Protein AF-A0A0B7HDB7-F1 (afdb_monomer)

Mean predicted aligned error: 4.73 Å

Structure (mmCIF, N/CA/C/O backbone):
data_AF-A0A0B7HDB7-F1
#
_entry.id   AF-A0A0B7HDB7-F1
#
loop_
_atom_site.group_PDB
_atom_site.id
_atom_site.type_symbol
_atom_site.label_atom_id
_atom_site.label_alt_id
_atom_site.label_comp_id
_atom_site.label_asym_id
_atom_site.label_entity_id
_atom_site.label_seq_id
_atom_site.pdbx_PDB_ins_code
_atom_site.Cartn_x
_atom_site.Cartn_y
_atom_site.Cartn_z
_atom_site.occupancy
_atom_site.B_iso_or_equiv
_atom_site.auth_seq_id
_atom_site.auth_comp_id
_atom_site.auth_asym_id
_atom_site.auth_atom_id
_atom_site.pdbx_PDB_model_num
ATOM 1 N N . MET A 1 1 ? -2.833 -6.165 -3.690 1.00 85.31 1 MET A N 1
ATOM 2 C CA . MET A 1 1 ? -1.471 -6.340 -4.238 1.00 85.31 1 MET A CA 1
ATOM 3 C C . MET A 1 1 ? -1.232 -5.255 -5.277 1.00 85.31 1 MET A C 1
ATOM 5 O O . MET A 1 1 ? -2.095 -5.066 -6.126 1.00 85.31 1 MET A O 1
ATOM 9 N N . LEU A 1 2 ? -0.117 -4.531 -5.188 1.00 92.06 2 LEU A N 1
ATOM 10 C CA . LEU A 1 2 ? 0.313 -3.522 -6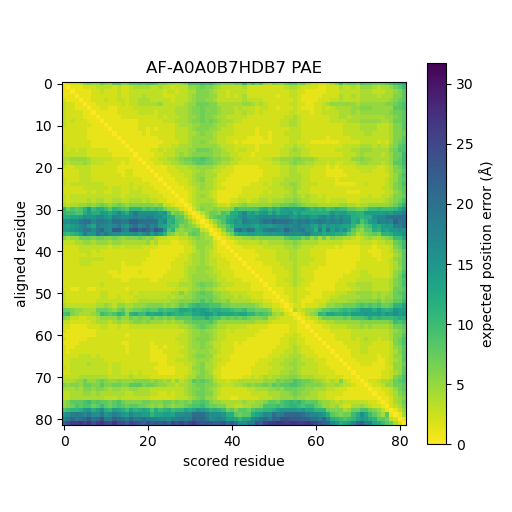.162 1.00 92.06 2 LEU A CA 1
ATOM 11 C C . LEU A 1 2 ? 1.565 -4.023 -6.875 1.00 92.06 2 LEU A C 1
ATOM 13 O O . LEU A 1 2 ? 2.424 -4.619 -6.234 1.00 92.06 2 LEU A O 1
ATOM 17 N N . LYS A 1 3 ? 1.672 -3.773 -8.179 1.00 94.25 3 LYS A N 1
ATOM 18 C CA . LYS A 1 3 ? 2.797 -4.211 -9.008 1.00 94.25 3 LYS A CA 1
ATOM 19 C C . LYS A 1 3 ? 3.366 -3.024 -9.774 1.00 94.25 3 LYS A C 1
ATOM 21 O O . LYS A 1 3 ? 2.632 -2.336 -10.478 1.00 94.25 3 LYS A O 1
ATOM 26 N N . LEU A 1 4 ? 4.666 -2.801 -9.630 1.00 94.12 4 LEU A N 1
ATOM 27 C CA . LEU A 1 4 ? 5.418 -1.717 -10.253 1.00 94.12 4 LEU A CA 1
ATOM 28 C C . LEU A 1 4 ? 6.517 -2.314 -11.136 1.00 94.12 4 LEU A C 1
ATOM 30 O O . LEU A 1 4 ? 7.227 -3.217 -10.703 1.00 94.12 4 LEU A O 1
ATOM 34 N N . LEU A 1 5 ? 6.690 -1.798 -12.352 1.00 95.00 5 LEU A N 1
ATOM 35 C CA . LEU A 1 5 ? 7.724 -2.257 -13.293 1.00 95.00 5 LEU A CA 1
ATOM 36 C C . LEU A 1 5 ? 9.020 -1.445 -13.132 1.00 95.00 5 LEU A C 1
ATOM 38 O O . LEU A 1 5 ? 9.547 -0.879 -14.086 1.00 95.00 5 LEU A O 1
ATOM 42 N N . GLN A 1 6 ? 9.471 -1.300 -11.888 1.00 94.12 6 GLN A N 1
ATOM 43 C CA . GLN A 1 6 ? 10.650 -0.522 -11.516 1.00 94.12 6 GLN A CA 1
ATOM 44 C C . GLN A 1 6 ? 11.188 -0.971 -10.157 1.00 94.12 6 GLN A C 1
ATOM 46 O O . GLN A 1 6 ? 10.484 -1.624 -9.381 1.00 94.12 6 GLN A O 1
ATOM 51 N N . PHE A 1 7 ? 12.420 -0.565 -9.845 1.00 95.50 7 PHE A N 1
ATOM 52 C CA . PHE A 1 7 ? 12.951 -0.655 -8.487 1.00 95.50 7 PHE A CA 1
ATOM 53 C C . PHE A 1 7 ? 12.150 0.248 -7.528 1.00 95.50 7 PHE A C 1
ATOM 55 O O . PHE A 1 7 ? 11.691 1.323 -7.938 1.00 95.50 7 PHE A O 1
ATOM 62 N N . PRO A 1 8 ? 11.986 -0.156 -6.255 1.00 94.81 8 PRO A N 1
ATOM 63 C CA . PRO A 1 8 ? 11.446 0.719 -5.236 1.00 94.81 8 PRO A CA 1
ATOM 64 C C . PRO A 1 8 ? 12.441 1.849 -4.991 1.00 94.81 8 PRO A C 1
ATOM 66 O O . PRO A 1 8 ? 13.658 1.649 -4.970 1.00 94.81 8 PRO A O 1
ATOM 69 N N . ASP A 1 9 ? 11.921 3.049 -4.779 1.00 95.25 9 ASP A N 1
ATOM 70 C CA . ASP A 1 9 ? 12.741 4.141 -4.286 1.00 95.25 9 ASP A CA 1
ATOM 71 C C . ASP A 1 9 ? 13.018 3.975 -2.779 1.00 95.25 9 ASP A C 1
ATOM 73 O O . ASP A 1 9 ? 12.599 3.013 -2.119 1.00 95.25 9 ASP A O 1
ATOM 77 N N . LYS A 1 10 ? 13.738 4.943 -2.207 1.00 96.75 10 LYS A N 1
ATOM 78 C CA . LYS A 1 10 ? 14.050 4.956 -0.772 1.00 96.75 10 LYS A CA 1
ATOM 79 C C . LYS A 1 10 ? 12.793 5.032 0.097 1.00 96.75 10 LYS A C 1
ATOM 81 O O . LYS A 1 10 ? 12.808 4.518 1.210 1.00 96.75 10 LYS A O 1
ATOM 86 N N . VAL A 1 11 ? 11.720 5.659 -0.388 1.00 95.12 11 VAL A N 1
ATOM 87 C CA . VAL A 1 11 ? 10.481 5.852 0.372 1.00 95.12 11 VAL A CA 1
ATOM 88 C C . VAL A 1 11 ? 9.703 4.543 0.456 1.00 95.12 11 VAL A C 1
ATOM 90 O O . VAL A 1 11 ? 9.310 4.146 1.551 1.00 95.12 11 VAL A O 1
ATOM 93 N N . LEU A 1 12 ? 9.533 3.847 -0.670 1.00 94.81 12 LEU A N 1
ATOM 94 C CA . LEU A 1 12 ? 8.910 2.526 -0.726 1.00 94.81 12 LEU A CA 1
ATOM 95 C C . LEU A 1 12 ? 9.719 1.498 0.066 1.00 94.81 12 LEU A C 1
ATOM 97 O O . LEU A 1 12 ? 9.146 0.752 0.854 1.00 94.81 12 LEU A O 1
ATOM 101 N N . SER A 1 13 ? 11.048 1.519 -0.067 1.00 96.12 13 SER A N 1
ATOM 102 C CA . SER A 1 13 ? 11.932 0.618 0.685 1.00 96.12 13 SER A CA 1
ATOM 103 C C . SER A 1 13 ? 11.848 0.855 2.195 1.00 96.12 13 SER A C 1
ATOM 105 O O . SER A 1 13 ? 11.778 -0.093 2.976 1.00 96.12 13 SER A O 1
ATOM 107 N N . TYR A 1 14 ? 11.816 2.119 2.625 1.00 97.44 14 TYR A N 1
ATOM 108 C CA . TYR A 1 14 ? 11.651 2.464 4.036 1.00 97.44 14 TYR A CA 1
ATOM 109 C C . TYR A 1 14 ? 10.275 2.057 4.574 1.00 97.44 14 TYR A C 1
ATOM 111 O O . TYR A 1 14 ? 10.170 1.554 5.689 1.00 97.44 14 TYR A O 1
ATOM 119 N N . TRP A 1 15 ? 9.217 2.226 3.778 1.00 97.44 15 TRP A N 1
ATOM 120 C CA . TRP A 1 15 ? 7.880 1.790 4.170 1.00 97.44 15 TRP A CA 1
ATOM 121 C C . TRP A 1 15 ? 7.782 0.269 4.306 1.00 97.44 15 TRP A C 1
ATOM 123 O O . TRP A 1 15 ? 7.250 -0.210 5.300 1.00 97.44 15 TRP A O 1
ATOM 133 N N . ALA A 1 16 ? 8.366 -0.483 3.373 1.00 96.12 16 ALA A N 1
ATOM 134 C CA . ALA A 1 16 ? 8.392 -1.943 3.413 1.00 96.12 16 ALA A CA 1
ATOM 135 C C . ALA A 1 16 ? 9.202 -2.527 4.582 1.00 96.12 16 ALA A C 1
ATOM 137 O O . ALA A 1 16 ? 8.942 -3.647 5.007 1.00 96.12 16 ALA A O 1
ATOM 138 N N . THR A 1 17 ? 10.185 -1.789 5.104 1.00 96.19 17 THR A N 1
ATOM 139 C CA . THR A 1 17 ? 11.061 -2.256 6.194 1.00 96.19 17 THR A CA 1
ATOM 140 C C . THR A 1 17 ? 10.623 -1.777 7.578 1.00 96.19 17 THR A C 1
ATOM 142 O O . THR A 1 17 ? 11.117 -2.281 8.585 1.00 96.19 17 THR A O 1
ATOM 145 N N . ASN A 1 18 ? 9.681 -0.831 7.657 1.00 96.88 18 ASN A N 1
ATOM 146 C CA . ASN A 1 18 ? 9.170 -0.301 8.916 1.00 96.88 18 ASN A CA 1
ATOM 147 C C . ASN A 1 18 ? 7.719 -0.738 9.152 1.00 96.88 18 ASN A C 1
ATOM 149 O O . ASN A 1 18 ? 6.777 -0.074 8.720 1.00 96.88 18 ASN A O 1
ATOM 153 N N . GLN A 1 19 ? 7.549 -1.811 9.927 1.00 92.56 19 GLN A N 1
ATOM 154 C CA . GLN A 1 19 ? 6.241 -2.396 10.252 1.00 92.56 19 GLN A CA 1
ATOM 155 C C . GLN A 1 19 ? 5.272 -1.451 10.982 1.00 92.56 19 GLN A C 1
ATOM 157 O O . GLN A 1 19 ? 4.072 -1.704 11.007 1.00 92.56 19 GLN A O 1
ATOM 162 N N . PHE A 1 20 ? 5.764 -0.370 11.592 1.00 94.94 20 PHE A N 1
ATOM 163 C CA . PHE A 1 20 ? 4.923 0.595 12.304 1.00 94.94 20 PHE A CA 1
ATOM 164 C C . PHE A 1 20 ? 4.531 1.788 11.430 1.00 94.94 20 PHE A C 1
ATOM 166 O O . PHE A 1 20 ? 3.646 2.561 11.804 1.00 94.94 20 PHE A O 1
ATOM 173 N N . LEU A 1 21 ? 5.176 1.957 10.272 1.00 97.94 21 LEU A N 1
ATOM 174 C CA . LEU A 1 21 ? 4.933 3.095 9.404 1.00 97.94 21 LEU A CA 1
ATOM 175 C C . LEU A 1 21 ? 3.661 2.884 8.584 1.00 97.94 21 LEU A C 1
ATOM 177 O O . LEU A 1 21 ? 3.578 2.001 7.730 1.00 97.94 21 LEU A O 1
ATOM 181 N N . LYS A 1 22 ? 2.693 3.771 8.802 1.00 97.75 22 LYS A N 1
ATOM 182 C CA . LYS A 1 22 ? 1.487 3.870 7.985 1.00 97.75 22 LYS A CA 1
ATOM 183 C C . LYS A 1 22 ? 1.668 4.897 6.869 1.00 97.75 22 LYS A C 1
ATOM 185 O O . LYS A 1 22 ? 2.317 5.930 7.060 1.00 97.75 22 LYS A O 1
ATOM 190 N N . LYS A 1 23 ? 1.070 4.629 5.711 1.00 97.62 23 LYS A N 1
ATOM 191 C CA . LYS A 1 23 ? 0.969 5.574 4.594 1.00 97.62 23 LYS A CA 1
ATOM 192 C C . LYS A 1 23 ? -0.459 5.668 4.086 1.00 97.62 23 LYS A C 1
ATOM 194 O O . LYS A 1 23 ? -1.241 4.726 4.177 1.00 97.62 23 LYS A O 1
ATOM 199 N N . GLU A 1 24 ? -0.752 6.814 3.500 1.00 97.69 24 GLU A N 1
ATOM 200 C CA . GLU A 1 24 ? -1.941 7.034 2.690 1.00 97.69 24 GLU A CA 1
ATOM 201 C C . GLU A 1 24 ? -1.518 7.207 1.235 1.00 97.69 24 GLU A C 1
ATOM 203 O O . GLU A 1 24 ? -0.372 7.574 0.949 1.00 97.69 24 GLU A O 1
ATOM 208 N N . GLY A 1 25 ? -2.431 6.950 0.309 1.00 95.75 25 GLY A N 1
ATOM 209 C CA . GLY A 1 25 ? -2.141 7.124 -1.103 1.00 95.75 25 GLY A CA 1
ATOM 210 C C . GLY A 1 25 ? -3.338 6.882 -2.003 1.00 95.75 25 GLY A C 1
ATOM 211 O O . GLY A 1 25 ? -4.435 6.546 -1.558 1.00 95.75 25 GLY A O 1
ATOM 212 N N . GLU A 1 26 ? -3.113 7.083 -3.297 1.00 95.06 26 GLU A N 1
ATOM 213 C CA . GLU A 1 26 ? -4.131 6.954 -4.332 1.00 95.06 26 GLU A CA 1
ATOM 214 C C . GLU A 1 26 ? -3.573 6.182 -5.529 1.00 95.06 26 GLU A C 1
ATOM 216 O O . GLU A 1 26 ? -2.473 6.449 -6.011 1.00 95.06 26 GLU A O 1
ATOM 221 N N . ILE A 1 27 ? -4.364 5.235 -6.024 1.00 93.12 27 ILE A N 1
ATOM 222 C CA . ILE A 1 27 ? -4.135 4.517 -7.273 1.00 93.12 27 ILE A CA 1
ATOM 223 C C . ILE A 1 27 ? -5.116 5.089 -8.294 1.00 93.12 27 ILE A C 1
ATOM 225 O O . ILE A 1 27 ? -6.336 4.999 -8.127 1.00 93.12 27 ILE A O 1
ATOM 229 N N . VAL A 1 28 ? -4.571 5.701 -9.344 1.00 91.12 28 VAL A N 1
ATOM 230 C CA . VAL A 1 28 ? -5.329 6.427 -10.370 1.00 91.12 28 VAL A CA 1
ATOM 231 C C . VAL A 1 28 ? -5.249 5.666 -11.688 1.00 91.12 28 VAL A C 1
ATOM 233 O O . VAL A 1 28 ? -4.180 5.575 -12.291 1.00 91.12 28 VAL A O 1
ATOM 236 N N . PHE A 1 29 ? -6.381 5.149 -12.162 1.00 89.12 29 PHE A N 1
ATOM 237 C CA . PHE A 1 29 ? -6.461 4.456 -13.446 1.00 89.12 29 PHE A CA 1
ATOM 238 C C . PHE A 1 29 ? -6.744 5.470 -14.547 1.00 89.12 29 PHE A C 1
ATOM 240 O O . PHE A 1 29 ? -7.849 6.002 -14.642 1.00 89.12 29 PHE A O 1
ATOM 247 N N . ARG A 1 30 ? -5.746 5.740 -15.388 1.00 86.94 30 ARG A N 1
ATOM 248 C CA . ARG A 1 30 ? -5.865 6.673 -16.512 1.00 86.94 30 ARG A CA 1
ATOM 249 C C . ARG A 1 30 ? -6.092 5.888 -17.803 1.00 86.94 30 ARG A C 1
ATOM 251 O O . ARG A 1 30 ? -5.277 5.044 -18.156 1.00 86.94 30 ARG A O 1
ATOM 258 N N . ASN A 1 31 ? -7.174 6.186 -18.517 1.00 82.69 31 ASN A N 1
ATOM 259 C CA . ASN A 1 31 ? -7.207 6.013 -19.970 1.00 82.69 31 ASN A CA 1
ATOM 260 C C . ASN A 1 31 ? -6.788 7.366 -20.576 1.00 82.69 31 ASN A C 1
ATOM 262 O O . ASN A 1 31 ? -6.851 8.362 -19.867 1.00 82.69 31 ASN A O 1
ATOM 266 N N . GLY A 1 32 ? -6.326 7.449 -21.822 1.00 75.69 32 GLY A N 1
ATOM 267 C CA . GLY A 1 32 ? -5.772 8.690 -22.405 1.00 75.69 32 GLY A CA 1
ATOM 268 C C . GLY A 1 32 ? -6.700 9.925 -22.468 1.00 75.69 32 GLY A C 1
ATOM 269 O O . GLY A 1 32 ? -6.361 10.883 -23.153 1.00 75.69 32 GLY A O 1
ATOM 270 N N . SER A 1 33 ? -7.859 9.917 -21.799 1.00 78.38 33 SER A N 1
ATOM 271 C CA . SER A 1 33 ? -8.731 11.075 -21.590 1.00 78.38 33 SER A CA 1
ATOM 272 C C . SER A 1 33 ? -8.332 11.896 -20.350 1.00 78.38 33 SER A C 1
ATOM 274 O O . SER A 1 33 ? -7.552 11.461 -19.503 1.00 78.38 33 SER A O 1
ATOM 276 N N . SER A 1 34 ? -8.885 13.106 -20.220 1.00 69.06 34 SER A N 1
ATOM 277 C CA . SER A 1 34 ? -8.652 13.996 -19.070 1.00 69.06 34 SER A CA 1
ATOM 278 C C . SER A 1 34 ? -9.340 13.534 -17.777 1.00 69.06 34 SER A C 1
ATOM 280 O O . SER A 1 34 ? -8.978 13.989 -16.691 1.00 69.06 34 SER A O 1
ATOM 282 N N . SER A 1 35 ? -10.311 12.621 -17.863 1.00 72.69 35 SER A N 1
ATOM 283 C CA . SER A 1 35 ? -11.023 12.062 -16.713 1.00 72.69 35 SER A CA 1
ATOM 284 C C . SER A 1 35 ? -10.466 10.693 -16.327 1.00 72.69 35 SER A C 1
ATOM 286 O O . SER A 1 35 ? -10.351 9.806 -17.166 1.00 72.69 35 SER A O 1
ATOM 288 N N . SER A 1 36 ? -10.166 10.493 -15.040 1.00 68.12 36 SER A N 1
ATOM 289 C CA . SER A 1 36 ? -9.784 9.180 -14.503 1.00 68.12 36 SER A CA 1
ATOM 290 C C . SER A 1 36 ? -11.045 8.361 -14.201 1.00 68.12 36 SER A C 1
ATOM 292 O O . SER A 1 36 ? -11.744 8.720 -13.252 1.00 68.12 36 SER A O 1
ATOM 294 N N . PRO A 1 37 ? -11.348 7.277 -14.939 1.00 77.25 37 PRO A N 1
ATOM 295 C CA . PRO A 1 37 ? -12.567 6.488 -14.733 1.00 77.25 37 PRO A CA 1
ATOM 296 C C . PRO A 1 37 ? -12.624 5.746 -13.390 1.00 77.25 37 PRO A C 1
ATOM 298 O O . PRO A 1 37 ? -13.713 5.435 -12.920 1.00 77.25 37 PRO A O 1
ATOM 301 N N . LEU A 1 38 ? -11.475 5.457 -12.768 1.00 87.69 38 LEU A N 1
ATOM 302 C CA . LEU A 1 38 ? -11.406 4.760 -11.483 1.00 87.69 38 LEU A CA 1
ATOM 303 C C . LEU A 1 38 ? -10.287 5.343 -10.616 1.00 87.69 38 LEU A C 1
ATOM 305 O O . LEU A 1 38 ? -9.168 5.569 -11.091 1.00 87.69 38 LEU A O 1
ATOM 309 N N . LYS A 1 39 ? -10.599 5.575 -9.340 1.00 91.56 39 LYS A N 1
ATOM 310 C CA . LYS A 1 39 ? -9.643 5.968 -8.301 1.00 91.56 39 LYS A CA 1
ATOM 311 C C . LYS A 1 39 ? -9.863 5.109 -7.066 1.00 91.56 39 LYS A C 1
ATOM 313 O O . LYS A 1 39 ? -11.002 4.927 -6.638 1.00 91.56 39 LYS A O 1
ATOM 318 N N . VAL A 1 40 ? -8.766 4.618 -6.504 1.00 95.19 40 VAL A N 1
ATOM 319 C CA . VAL A 1 40 ? -8.750 3.876 -5.243 1.00 95.19 40 VAL A CA 1
ATOM 320 C C . VAL A 1 40 ? -7.847 4.631 -4.284 1.00 95.19 40 VAL A C 1
ATOM 322 O O . VAL A 1 40 ? -6.638 4.679 -4.500 1.00 95.19 40 VAL A O 1
ATOM 325 N N . LYS A 1 41 ? -8.414 5.234 -3.240 1.00 96.81 41 LYS A N 1
ATOM 326 C CA . LYS A 1 41 ? -7.627 5.818 -2.146 1.00 96.81 41 LYS A CA 1
ATOM 327 C C . LYS A 1 41 ? -7.531 4.821 -1.008 1.00 96.81 41 LYS A C 1
ATOM 329 O O . LYS A 1 41 ? -8.518 4.156 -0.715 1.00 96.81 41 LYS A O 1
ATOM 334 N N . PHE A 1 42 ? -6.371 4.738 -0.376 1.00 97.12 42 PHE A N 1
ATOM 335 C CA . PHE A 1 42 ? -6.157 3.954 0.833 1.00 97.12 42 PHE A CA 1
ATOM 336 C C . PHE A 1 42 ? -5.665 4.859 1.959 1.00 97.12 42 PHE A C 1
ATOM 338 O O . PHE A 1 42 ? -4.822 5.730 1.729 1.00 97.12 42 PHE A O 1
ATOM 345 N N . SER A 1 43 ? -6.164 4.618 3.168 1.00 97.38 43 SER A N 1
ATOM 346 C CA . SER A 1 43 ? -5.770 5.343 4.377 1.00 97.38 43 SER A CA 1
ATOM 347 C C . SER A 1 43 ? -5.164 4.403 5.411 1.00 97.38 43 SER A C 1
ATOM 349 O O . SER A 1 43 ? -5.543 3.232 5.518 1.00 97.38 43 SER A O 1
ATOM 351 N N . ASN A 1 44 ? -4.206 4.935 6.175 1.00 97.19 44 ASN A N 1
ATOM 352 C CA . ASN A 1 44 ? -3.547 4.246 7.285 1.00 97.19 44 ASN A CA 1
ATOM 353 C C . ASN A 1 44 ? -2.989 2.853 6.936 1.00 97.19 44 ASN A C 1
ATOM 355 O O . ASN A 1 44 ? -3.064 1.926 7.742 1.00 97.19 44 ASN A O 1
ATOM 359 N N . ALA A 1 45 ? -2.413 2.695 5.743 1.00 97.62 45 ALA A N 1
ATOM 360 C CA . ALA A 1 45 ? -1.955 1.403 5.260 1.00 97.62 45 ALA A CA 1
ATOM 361 C C . ALA A 1 45 ? -0.553 1.033 5.749 1.00 97.62 45 ALA A C 1
ATOM 363 O O . ALA A 1 45 ? 0.383 1.830 5.653 1.00 97.62 45 ALA A O 1
ATOM 364 N N . TYR A 1 46 ? -0.397 -0.209 6.197 1.00 97.44 46 TYR A N 1
ATOM 365 C CA . TYR A 1 46 ? 0.903 -0.849 6.399 1.00 97.44 46 TYR A CA 1
ATOM 366 C C . TYR A 1 46 ? 1.379 -1.514 5.109 1.00 97.44 46 TYR A C 1
ATOM 368 O O . TYR A 1 46 ? 0.561 -2.044 4.353 1.00 97.44 46 TYR A O 1
ATOM 376 N N . CYS A 1 47 ? 2.693 -1.541 4.884 1.00 97.00 47 CYS A N 1
ATOM 377 C CA . CYS A 1 47 ? 3.299 -2.434 3.903 1.00 97.00 47 CYS A CA 1
ATOM 378 C C . CYS A 1 47 ? 3.607 -3.761 4.599 1.00 97.00 47 CYS A C 1
ATOM 380 O O . CYS A 1 47 ? 4.482 -3.817 5.457 1.00 97.00 47 CYS A O 1
ATOM 382 N N . LEU A 1 48 ? 2.854 -4.807 4.263 1.00 96.62 48 LEU A N 1
ATOM 383 C CA . LEU A 1 48 ? 3.022 -6.138 4.845 1.00 96.62 48 LEU A CA 1
ATOM 384 C C . LEU A 1 48 ? 4.189 -6.882 4.200 1.00 96.62 48 LEU A C 1
ATOM 386 O O . LEU A 1 48 ? 4.953 -7.549 4.887 1.00 96.62 48 LEU A O 1
ATOM 390 N N . GLU A 1 49 ? 4.321 -6.759 2.879 1.00 96.12 49 GLU A N 1
ATOM 391 C CA . GLU A 1 49 ? 5.347 -7.460 2.112 1.00 96.12 49 GLU A CA 1
ATOM 392 C C . GLU A 1 49 ? 5.806 -6.620 0.920 1.00 96.12 49 GLU A C 1
ATOM 394 O O . GLU A 1 49 ? 5.004 -5.924 0.288 1.00 96.12 49 GLU A O 1
ATOM 399 N N . MET A 1 50 ? 7.091 -6.744 0.582 1.00 96.06 50 MET A N 1
ATOM 400 C CA . MET A 1 50 ? 7.659 -6.264 -0.673 1.00 96.06 50 MET A CA 1
ATOM 401 C C . MET A 1 50 ? 8.516 -7.366 -1.294 1.00 96.06 50 MET A C 1
ATOM 403 O O . MET A 1 50 ? 9.506 -7.788 -0.702 1.00 96.06 50 MET A O 1
ATOM 407 N N . HIS A 1 51 ? 8.155 -7.795 -2.501 1.00 95.25 51 HIS A N 1
ATOM 408 C CA . HIS A 1 51 ? 8.905 -8.783 -3.278 1.00 95.25 51 HIS A CA 1
ATOM 409 C C . HIS A 1 51 ? 9.463 -8.133 -4.534 1.00 95.25 51 HIS A C 1
ATOM 411 O O . HIS A 1 51 ? 8.766 -7.367 -5.200 1.00 95.25 51 HIS A O 1
ATOM 417 N N . GLN A 1 52 ? 10.708 -8.453 -4.878 1.00 94.38 52 GLN A N 1
ATOM 418 C CA . GLN A 1 52 ? 11.328 -8.007 -6.120 1.00 94.38 52 GLN A CA 1
ATOM 419 C C . GLN A 1 52 ? 11.640 -9.212 -6.995 1.00 94.38 52 GLN A C 1
ATOM 421 O O . GLN A 1 52 ? 12.317 -10.140 -6.561 1.00 94.38 52 GLN A O 1
ATOM 426 N N . ASN A 1 53 ? 11.1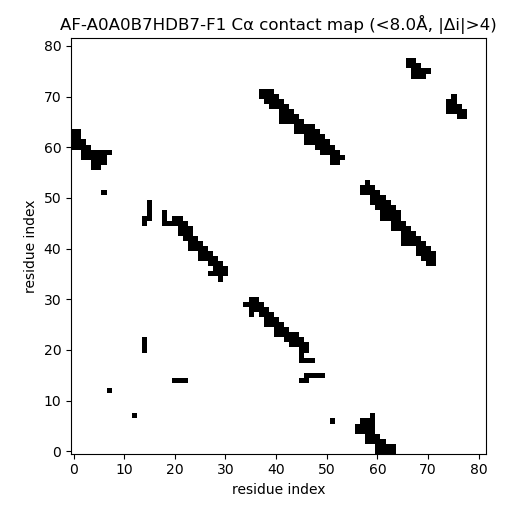68 -9.182 -8.235 1.00 94.50 53 ASN A N 1
ATOM 427 C CA . ASN A 1 53 ? 11.524 -10.153 -9.253 1.00 94.50 53 ASN A CA 1
ATOM 428 C C . ASN A 1 53 ? 12.400 -9.462 -10.301 1.00 94.50 53 ASN A C 1
ATOM 430 O O . ASN A 1 53 ? 11.974 -8.499 -10.941 1.00 94.50 53 ASN A O 1
ATOM 434 N N . ILE A 1 54 ? 13.638 -9.933 -10.438 1.00 92.75 54 ILE A N 1
ATOM 435 C CA . ILE A 1 54 ? 14.642 -9.363 -11.336 1.00 92.75 54 ILE A CA 1
ATOM 436 C C . ILE A 1 54 ? 14.975 -10.432 -12.378 1.00 92.75 54 ILE A C 1
ATOM 438 O O . ILE A 1 54 ? 15.771 -11.328 -12.120 1.00 92.75 54 ILE A O 1
ATOM 442 N N . ASN A 1 55 ? 14.333 -10.337 -13.544 1.00 88.19 55 ASN A N 1
ATOM 443 C CA . ASN A 1 55 ? 14.560 -11.209 -14.703 1.00 88.19 55 ASN A CA 1
ATOM 444 C C . ASN A 1 55 ? 14.936 -10.344 -15.922 1.00 88.19 55 ASN A C 1
ATOM 446 O O . ASN A 1 55 ? 15.862 -9.544 -15.843 1.00 88.19 55 ASN A O 1
ATOM 450 N N . GLN A 1 56 ? 14.190 -10.421 -17.035 1.00 87.00 56 GLN A N 1
ATOM 451 C CA . GLN A 1 56 ? 14.339 -9.549 -18.222 1.00 87.00 56 GLN A CA 1
ATOM 452 C C . GLN A 1 56 ? 13.911 -8.082 -17.963 1.00 87.00 56 GLN A C 1
ATOM 454 O O . GLN A 1 56 ? 13.568 -7.341 -18.879 1.00 87.00 56 GLN A O 1
ATOM 459 N N . GLY A 1 57 ? 13.871 -7.678 -16.698 1.00 90.31 57 GLY A N 1
ATOM 460 C CA . GLY A 1 57 ? 13.313 -6.440 -16.186 1.00 90.31 57 GLY A CA 1
ATOM 461 C C . GLY A 1 57 ? 13.135 -6.544 -14.675 1.00 90.31 57 GLY A C 1
ATOM 462 O O . GLY A 1 57 ? 13.462 -7.567 -14.067 1.00 90.31 57 GLY A O 1
ATOM 463 N N . VAL A 1 58 ? 12.613 -5.480 -14.074 1.00 93.69 58 VAL A N 1
ATOM 464 C CA . VAL A 1 58 ? 12.397 -5.403 -12.629 1.00 93.69 58 VAL A CA 1
ATOM 465 C C . VAL A 1 58 ? 10.919 -5.263 -12.354 1.00 93.69 58 VAL A C 1
ATOM 467 O O . VAL A 1 58 ? 10.250 -4.381 -12.891 1.00 93.69 58 VAL A O 1
ATOM 470 N N . GLU A 1 59 ? 10.435 -6.115 -11.470 1.00 95.75 59 GLU A N 1
ATOM 471 C CA . GLU A 1 59 ? 9.089 -6.075 -10.944 1.00 95.75 59 GLU A CA 1
ATOM 472 C C . GLU A 1 59 ? 9.153 -5.967 -9.425 1.00 95.75 59 GLU A C 1
ATOM 474 O O . GLU A 1 59 ? 9.768 -6.799 -8.765 1.00 95.75 59 GLU A O 1
ATOM 479 N N . THR A 1 60 ? 8.498 -4.950 -8.876 1.00 96.31 60 THR A N 1
ATOM 480 C CA . THR A 1 60 ? 8.310 -4.779 -7.436 1.00 96.31 60 THR A CA 1
ATOM 481 C C . THR A 1 60 ? 6.842 -5.005 -7.105 1.00 96.31 60 THR A C 1
ATOM 483 O O . THR A 1 60 ? 5.969 -4.298 -7.612 1.00 96.31 60 THR A O 1
ATOM 486 N N . ILE A 1 61 ? 6.568 -5.985 -6.250 1.00 96.44 61 ILE A N 1
ATOM 487 C CA . ILE A 1 61 ? 5.236 -6.322 -5.752 1.00 96.44 61 ILE A CA 1
ATOM 488 C C . ILE A 1 61 ? 5.124 -5.843 -4.306 1.00 96.44 61 ILE A C 1
ATOM 490 O O . ILE A 1 61 ? 5.970 -6.180 -3.485 1.00 96.44 61 ILE A O 1
ATOM 494 N N . LEU A 1 62 ? 4.065 -5.099 -3.991 1.00 96.12 62 LEU A N 1
ATOM 495 C CA . LEU A 1 62 ? 3.731 -4.641 -2.642 1.00 96.12 62 LEU A CA 1
ATOM 496 C C . LEU A 1 62 ? 2.405 -5.263 -2.190 1.00 96.12 62 LEU A C 1
ATOM 498 O O . LEU A 1 62 ? 1.389 -5.199 -2.898 1.00 96.12 62 LEU A O 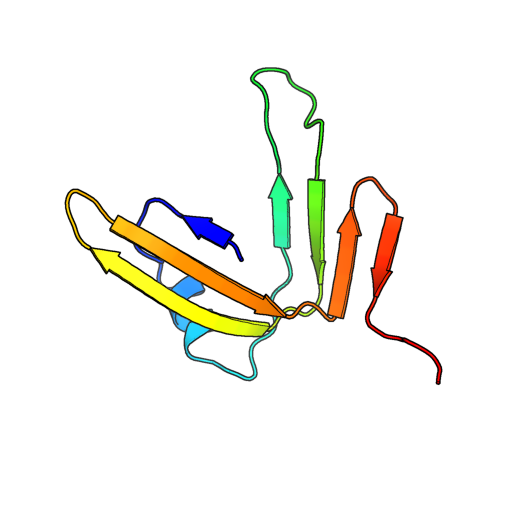1
ATOM 502 N N . VAL A 1 63 ? 2.387 -5.819 -0.983 1.00 96.81 63 VAL A N 1
ATOM 503 C CA . VAL A 1 63 ? 1.159 -6.218 -0.286 1.00 96.81 63 VAL A CA 1
ATOM 504 C C . VAL A 1 63 ? 0.914 -5.206 0.824 1.00 96.81 63 VAL A C 1
ATOM 506 O O . VAL A 1 63 ? 1.752 -5.041 1.705 1.00 96.81 63 VAL A O 1
ATOM 509 N N . ILE A 1 64 ? -0.224 -4.509 0.768 1.00 96.75 64 ILE A N 1
ATOM 510 C CA . ILE A 1 64 ? -0.583 -3.471 1.739 1.00 96.75 64 ILE A CA 1
ATOM 511 C C . ILE A 1 64 ? -1.869 -3.836 2.473 1.00 96.75 64 ILE A C 1
ATOM 513 O O . ILE A 1 64 ? -2.766 -4.441 1.883 1.00 96.75 64 ILE A O 1
ATOM 517 N N . SER A 1 65 ? -1.963 -3.424 3.734 1.00 95.94 65 SER A N 1
ATOM 518 C CA . SER A 1 65 ? -3.165 -3.555 4.559 1.00 95.94 65 SER A CA 1
ATOM 519 C C . SER A 1 65 ? -3.615 -2.180 5.019 1.00 95.94 65 SER A C 1
ATOM 521 O O . SER A 1 65 ? -2.997 -1.600 5.911 1.00 95.94 65 SER A O 1
ATOM 523 N N . ALA A 1 66 ? -4.664 -1.663 4.382 1.00 96.56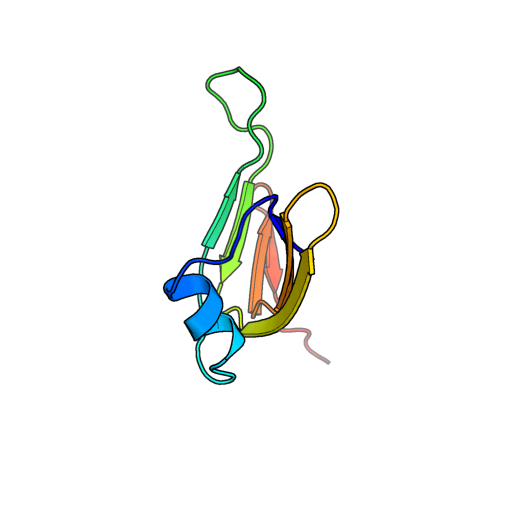 66 ALA A N 1
ATOM 524 C CA . ALA A 1 66 ? -5.271 -0.371 4.684 1.00 96.56 66 ALA A CA 1
ATOM 525 C C . ALA A 1 66 ? -6.359 -0.499 5.752 1.00 96.56 66 ALA A C 1
ATOM 527 O O . ALA A 1 66 ? -7.036 -1.522 5.826 1.00 96.56 66 ALA A O 1
ATOM 528 N N . GLU A 1 67 ? -6.541 0.552 6.547 1.00 96.56 67 GLU A N 1
ATOM 529 C CA . GLU A 1 67 ? -7.650 0.652 7.504 1.00 96.56 67 GLU A CA 1
ATOM 530 C C . GLU A 1 67 ? -8.974 0.938 6.789 1.00 96.56 67 GLU A C 1
ATOM 532 O O . GLU A 1 67 ? 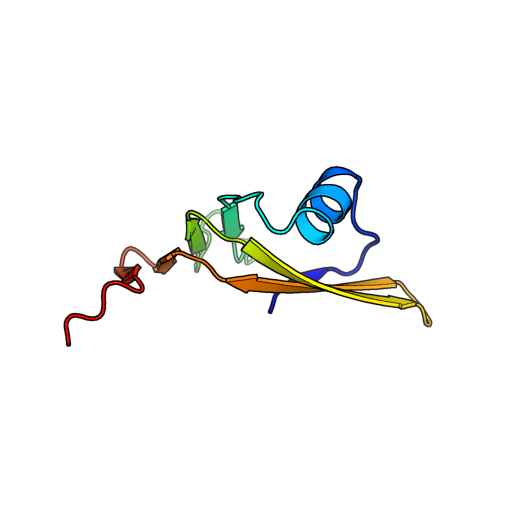-10.017 0.395 7.154 1.00 96.56 67 GLU A O 1
ATOM 537 N N . SER A 1 68 ? -8.909 1.761 5.739 1.00 96.94 68 SER A N 1
ATOM 538 C CA . SER A 1 68 ? -10.038 2.063 4.872 1.00 96.94 68 SER A CA 1
ATOM 539 C C . SER A 1 68 ? -9.608 2.303 3.425 1.00 96.94 68 SER A C 1
ATOM 541 O O . SER A 1 68 ? -8.468 2.682 3.128 1.00 96.94 68 SER A O 1
ATOM 543 N N . LEU A 1 69 ? -10.550 2.066 2.516 1.00 96.75 69 LEU A N 1
ATOM 544 C CA . LEU A 1 69 ? -10.458 2.307 1.087 1.00 96.75 69 LEU A CA 1
ATOM 545 C C . LEU A 1 69 ? -11.614 3.208 0.647 1.00 96.75 69 LEU A C 1
ATOM 547 O O . LEU A 1 69 ? -12.753 3.002 1.056 1.00 96.75 69 LEU A O 1
ATOM 551 N N . LEU A 1 70 ? -11.344 4.160 -0.243 1.00 96.19 70 LEU A N 1
ATOM 552 C CA . LEU A 1 70 ? -12.369 4.906 -0.974 1.00 96.19 70 LEU A CA 1
ATOM 553 C C . LEU A 1 70 ? -12.287 4.522 -2.450 1.00 96.19 70 LEU A C 1
ATOM 555 O O . LEU A 1 70 ? -11.301 4.841 -3.121 1.00 96.19 70 LEU A O 1
ATOM 559 N N . ILE A 1 71 ? -13.324 3.863 -2.958 1.00 94.31 71 ILE A N 1
ATOM 560 C CA . ILE A 1 71 ? -13.411 3.397 -4.345 1.00 94.31 71 ILE A CA 1
ATOM 561 C C . ILE A 1 71 ? -14.642 4.037 -4.974 1.00 94.31 71 ILE A C 1
ATOM 563 O O . ILE A 1 71 ? -15.757 3.806 -4.520 1.00 94.31 71 ILE A O 1
ATOM 567 N N . ASN A 1 72 ? -14.449 4.868 -6.002 1.00 86.75 72 ASN A N 1
ATOM 568 C CA . ASN A 1 72 ? -15.542 5.567 -6.699 1.00 86.75 72 ASN A CA 1
ATOM 569 C C . ASN A 1 72 ? -16.528 6.302 -5.763 1.00 86.75 72 ASN A C 1
ATOM 571 O O . ASN A 1 72 ? -17.727 6.347 -6.018 1.00 86.75 72 ASN A O 1
ATOM 575 N N . GLY A 1 73 ? -16.019 6.887 -4.673 1.00 85.94 73 GLY A N 1
ATOM 576 C CA . GLY A 1 73 ? -16.827 7.620 -3.691 1.00 85.94 73 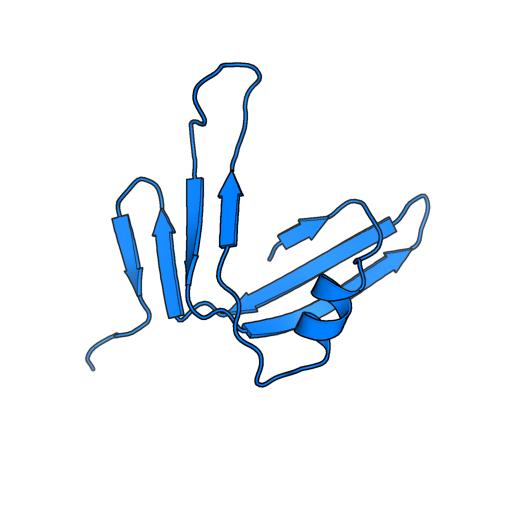GLY A CA 1
ATOM 577 C C . GLY A 1 73 ? -17.467 6.753 -2.602 1.00 85.94 73 GLY A C 1
ATOM 578 O O . GLY A 1 73 ? -18.058 7.303 -1.680 1.00 85.94 73 GLY A O 1
ATOM 579 N N . GLN A 1 74 ? -17.313 5.429 -2.662 1.00 92.62 74 GLN A N 1
ATOM 580 C CA . GLN A 1 74 ? -17.778 4.509 -1.630 1.00 92.62 74 GLN A CA 1
ATOM 581 C C . GLN A 1 74 ? -16.637 4.122 -0.686 1.00 92.62 74 GLN A C 1
ATOM 583 O O . GLN A 1 74 ? -15.562 3.716 -1.136 1.00 92.62 74 GLN A O 1
ATOM 588 N N . THR A 1 75 ? -16.885 4.246 0.618 1.00 94.81 75 THR A N 1
ATOM 589 C CA . THR A 1 75 ? -15.935 3.871 1.671 1.00 94.81 75 THR A CA 1
ATOM 590 C C . THR A 1 75 ? -16.099 2.401 2.043 1.00 94.81 75 THR A C 1
ATOM 592 O O . THR A 1 75 ? -17.215 1.920 2.227 1.00 94.81 75 THR A O 1
ATOM 595 N N . TYR A 1 76 ? -14.972 1.711 2.177 1.00 93.69 76 TYR A N 1
ATOM 596 C CA . TYR A 1 76 ? -14.847 0.361 2.706 1.00 93.69 76 TYR A CA 1
ATOM 597 C C . TYR A 1 76 ? -13.857 0.428 3.860 1.00 93.69 76 TYR A C 1
ATOM 599 O O . TYR A 1 76 ? -12.699 0.770 3.637 1.00 93.69 76 TYR A O 1
ATOM 607 N N . ASP A 1 77 ? -14.284 0.137 5.078 1.00 93.69 77 ASP A N 1
ATOM 608 C CA . ASP A 1 77 ? -13.415 0.149 6.252 1.00 93.69 77 ASP A CA 1
ATOM 609 C C . ASP A 1 77 ? -13.454 -1.191 6.992 1.00 93.69 77 ASP A C 1
ATOM 611 O O . ASP A 1 77 ? -14.319 -2.042 6.765 1.00 93.69 77 ASP A O 1
ATOM 615 N N . ASN A 1 78 ? -12.455 -1.399 7.848 1.00 87.44 78 ASN A N 1
ATOM 616 C CA . ASN A 1 78 ? -12.316 -2.621 8.633 1.00 87.44 78 ASN A CA 1
ATOM 617 C C . ASN A 1 78 ? -13.064 -2.558 9.980 1.00 87.44 78 ASN A C 1
ATOM 619 O O . ASN A 1 78 ? -12.861 -3.443 10.813 1.00 87.44 78 ASN A O 1
ATOM 623 N N . ASN A 1 79 ? -13.948 -1.574 10.213 1.00 82.50 79 ASN A N 1
ATOM 624 C CA . ASN A 1 79 ? -14.739 -1.465 11.448 1.00 82.50 79 ASN A CA 1
ATOM 625 C C . ASN A 1 79 ? -15.954 -2.398 11.416 1.00 82.50 79 ASN A C 1
ATOM 627 O O . ASN A 1 79 ? -17.099 -1.985 11.591 1.00 82.50 79 ASN A O 1
ATOM 631 N N . TRP A 1 80 ? -15.706 -3.683 11.183 1.00 68.88 80 TRP A N 1
ATOM 632 C CA . TRP A 1 80 ? -16.750 -4.693 11.158 1.00 68.88 80 TRP A CA 1
ATOM 633 C C . TRP A 1 80 ? -17.219 -4.893 12.601 1.00 68.88 80 TRP A C 1
ATOM 635 O O . TRP A 1 80 ? -16.540 -5.533 13.407 1.00 68.88 80 TRP A O 1
ATOM 645 N N . THR A 1 81 ? -18.356 -4.293 12.954 1.00 66.00 81 THR A N 1
ATOM 646 C CA . THR A 1 81 ? -19.038 -4.574 14.219 1.00 66.00 81 THR A CA 1
ATOM 647 C C . THR A 1 81 ? -19.421 -6.049 14.241 1.00 66.00 81 THR A C 1
ATOM 649 O O . THR A 1 81 ? -20.072 -6.529 13.313 1.00 66.00 81 THR A O 1
ATOM 652 N N . LYS A 1 82 ? -18.963 -6.750 15.280 1.00 55.25 82 LYS A N 1
ATOM 653 C CA . LYS A 1 82 ? -19.332 -8.138 15.577 1.00 55.25 82 LYS A CA 1
ATOM 654 C C . LYS A 1 82 ? -20.824 -8.292 15.834 1.00 55.25 82 LYS A C 1
ATOM 656 O O . LYS A 1 82 ? -21.397 -7.378 16.468 1.00 55.25 82 LYS A O 1
#

InterPro domains:
  IPR041408 Hemolysin coregulated protein (Hcp) TssD [PF17642] (3-81)

Nearest PDB structures (foldseek):
  8gra-assembly1_E  TM=8.654E-01  e=1.035E-04  Bacteroides fragilis
  5xeu-assembly1_A  TM=7.408E-01  e=3.825E-02  Salmonella enterica subsp. enterica serovar Typhimurium
  4hkh-assembly4_E  TM=7.673E-01  e=1.347E-01  Escherichia coli 042
  4tv4-assembly1_B-2  TM=7.768E-01  e=2.088E-01  Burkholderia pseudomallei 1710b
  5xeu-assembly1_B  TM=7.336E-01  e=1.208E-01  Salmonella enterica subsp. enterica serovar Typhimurium

Radius of gyration: 14.54 Å; Cα contacts (8 Å, |Δi|>4): 151; chains: 1; bounding box: 34×25×38 Å

pLDDT: mean 91.46, std 8.56, range [55.25, 97.94]

Foldseek 3Di:
DDKDQDDDDPVRVVQQVDQQDFDKDKDFQDDPDPDGPKMKIFGRKGFPHWDWDDDPGIMIDTDIDGQWIQIPNDIDGPPPDD

Solvent-accessible surface area (backbone atoms only — not comparable to full-atom values): 4860 Å² total; per-residue (Å²): 119,47,80,40,84,39,80,72,52,73,65,56,49,50,34,47,72,32,81,84,45,61,46,66,52,73,50,76,46,73,54,103,59,96,61,63,86,43,45,41,34,37,35,64,19,31,35,76,40,71,47,77,50,78,70,105,51,44,37,30,37,38,36,65,53,54,50,32,36,37,48,83,88,44,80,48,66,73,81,73,79,128

Secondary structure (DSSP, 8-state):
-EEESS---HHHHHHHH-TT--EEEEEEE--SSSS-SEEEEEEEEEEEEEEEEESSSEEEEEEEE-SEEEETTEEEES----

Sequen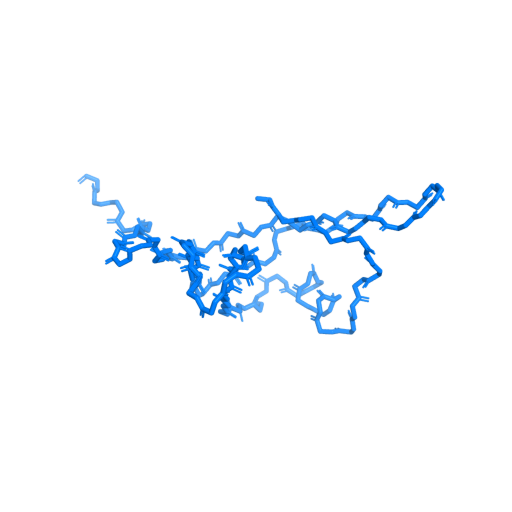ce (82 aa):
MLKLLQFPDKVLSYWATNQFLKKEGEIVFRNGSSSSPLKVKFSNAYCLEMHQNINQGVETILVISAESLLINGQTYDNNWTK

Organism: NCBI:txid28189

=== Feature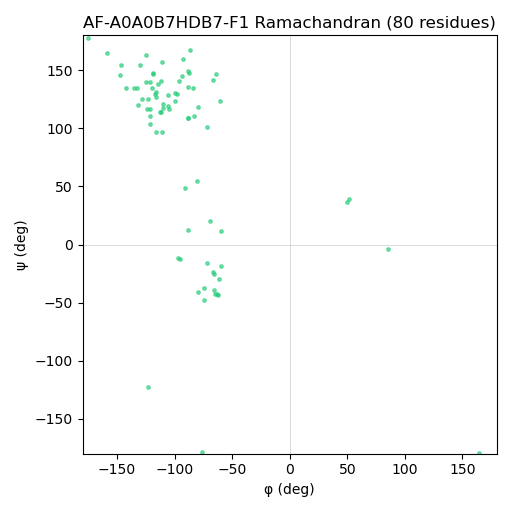 glossary ===
A reading guide for the features in this record.

Start from the sequence.

  · Sequence gives the chain of amino acids in standard one-letter code (A=alanine, C=cysteine, …, Y=tyrosine), read N→C. It is the only feature that is directly encoded by the gene; all structural features are derived from the folded form of this sequence.

Fold it, and you get atomic coordinates and the backbone conformation that goes with them.

  · The mmCIF table is the protein's shape written out atom by atom. For each backbone N, Cα, C, and carbonyl O, it records an (x, y, z) coordinate triple in Å plus the residue type, chain letter, and residue number.

  · Backbone dihedral angles. Every residue ex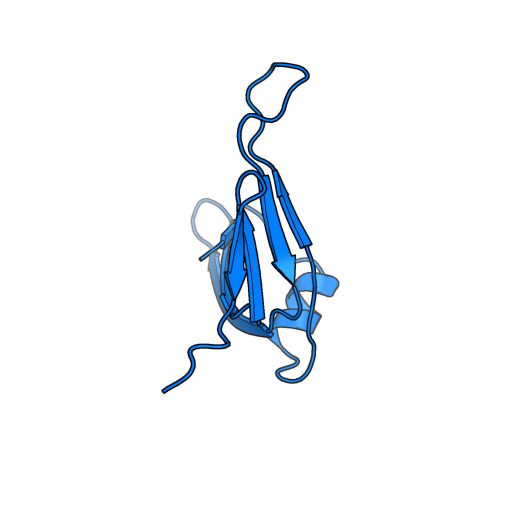cept chain termini has a φ (preceding-C → N → Cα → C) and a ψ (N → Cα → C → next-N). They are reported in degrees following the IUPAC sign convention. Secondary structure is essentially a statement about which (φ, ψ) basin each residue occupies.

  · DSSP 8-state secondary structure assigns each residue one of H (α-helix), G (3₁₀-helix), I (π-helix), E (extended β-strand), B (isolated β-bridge), T (hydrogen-bonded turn), S (bend), or '-' (coil). The assignment is computed from backbone hydrogen-bond geometry via the Kabsch–Sander algorithm.

  · P-SEA three-state annotation labels each residue as helix, strand, or coil based purely on the geometry of the Cα trace. It serves as a fallback when the full backbone (and thus DSSP) is unavailable.

Summarize the fold with a handful of shape descriptors and a per-residue structural alphabet.

  · Radius of gyration (Rg) is the root-mean-square distance of Cα atoms from their centroid — a single number for overall size and compactness. A globular domain of N residues has Rg ≈ 2.2·N^0.38 Å; an extended or disordered chain has a much larger Rg. The Cα contact count is the number of residue pairs whose Cα atoms are within 8 Å and are more than four positions apart in sequence — a standard proxy for tertiary packing density. The bounding box is the smallest axis-aligned box enclosing all Cα atoms.

  · Foldseek's 3Di representation compresses backbone geometry into a per-residue letter drawn from a learned twenty-state alphabet. It captures the tertiary interaction pattern around each residue — which residues are packed against it in space, regardless of where they are in sequence.

  · Accessible surface area quantifies burial. A residue with SASA near zero is packed into the hydrophobic core; one with SASA >100 Å² sits on the surface. Computed here via the Shrake–Rupley numerical algorithm with a 1.4 Å probe.

Ask how reliable the model is.

  · For AlphaFold models, the B-factor field carries pLDDT — the model's own estimate of local accuracy on a 0–100 scale. Regions with pLDDT<50 should be treated as essentially unmodeled; they often correspond to intrinsically disordered segments.

  · For experimental (PDB) structures, the B-factor (temperature factor) quantifies the positional spread of each atom in the crystal — a combination of thermal vibration and static disorder — in units of Å². High B-factors mark flexible loops or poorly resolved regions; low B-factors mark the rigid, well-ordered core.

  · PAE(i, j) answers: if I align the predicted and true structures on residue i, how far off (in Å) do I expect residue j to be? A block-diagonal PAE matrix with low values on the blocks and high values off-diagonal is the signature of a multi-domain protein with confidently predicted domains but uncertain inter-domain orientation.

Place it in context: what it resembles, what it is annotated as, and how it looks.

  · Structural nearest neighbors (via Foldseek easy-search vs the PDB). Reported per hit: target PDB id, E-value, and alignment TM-score. A TM-score above ~0.5 is the conventional threshold for 'same fold'.

  · Functional annotations link the protein to curated databases. InterPro entries identify conserved domains and families by matching the sequence against member-database signatures (Pfam, PROSITE, CDD, …). Gene Ontology (GO) terms describe molecular function, biological process, and cellular component in a controlled vocabulary. CATH places the structure in a hierarchical fold classification (Class/Architecture/Topology/Homologous-superfamily). The organism is the source species.

  · Plot images: a contact map (which residues are close in 3D, as an N×N binary image), a Ramachandran scatter (backbone torsion angles, revealing secondary-structure composition at a glance), and — for AlphaFold structures — a PAE heatmap (pairwise prediction confidence).

  · Structure images are PyMOL renders from six orthogonal camera directions. Cartoon representation draws helices as coils and strands as arrows; sticks shows the backbone as bonds; surface shows the solvent-excluded envelope. Rainbow coloring maps sequence position to hue (blue→red, N→C); chain coloring assigns a distinct color per polypeptide.